Protein AF-A0A970QGQ6-F1 (afdb_monomer)

Structure (mmCIF, N/CA/C/O backbone):
data_AF-A0A970QGQ6-F1
#
_entry.id   AF-A0A970QGQ6-F1
#
loop_
_atom_site.group_PDB
_atom_site.id
_atom_site.type_symbol
_atom_site.label_atom_id
_atom_site.label_alt_id
_atom_site.label_comp_id
_atom_site.label_asym_id
_atom_site.label_entity_id
_atom_site.label_seq_id
_atom_site.pdbx_PDB_ins_code
_atom_site.Cartn_x
_atom_site.Cartn_y
_atom_site.Cartn_z
_atom_site.occupancy
_atom_site.B_iso_or_equiv
_atom_site.auth_seq_id
_atom_site.auth_comp_id
_atom_site.auth_asym_id
_atom_site.auth_atom_id
_atom_site.pdbx_PDB_model_num
ATOM 1 N N . MET A 1 1 ? -3.034 7.611 12.506 1.00 62.34 1 MET A N 1
ATOM 2 C CA . MET A 1 1 ? -4.241 7.126 11.804 1.00 62.34 1 MET A CA 1
ATOM 3 C C . MET A 1 1 ? -4.797 5.837 12.399 1.00 62.34 1 MET A C 1
ATOM 5 O O . MET A 1 1 ? -5.668 5.959 13.241 1.00 62.34 1 MET A O 1
ATOM 9 N N . ILE A 1 2 ? -4.281 4.635 12.094 1.00 72.25 2 ILE A N 1
ATOM 10 C CA . ILE A 1 2 ? -4.881 3.358 12.570 1.00 72.25 2 ILE A CA 1
ATOM 11 C C . ILE A 1 2 ? -4.958 3.253 14.104 1.00 72.25 2 ILE A C 1
ATOM 13 O O . ILE A 1 2 ? -5.935 2.752 14.648 1.00 72.25 2 ILE A O 1
ATOM 17 N N . LYS A 1 3 ? -3.931 3.747 14.807 1.00 74.50 3 LYS A N 1
ATOM 18 C CA . LYS A 1 3 ? -3.882 3.763 16.282 1.00 74.50 3 LYS A CA 1
ATOM 19 C C . LYS A 1 3 ? -4.721 4.879 16.923 1.00 74.50 3 LYS A C 1
ATOM 21 O O . LYS A 1 3 ? -4.884 4.878 18.134 1.00 74.50 3 LYS A O 1
ATOM 26 N N . GLN A 1 4 ? -5.175 5.856 16.136 1.00 77.19 4 GLN A N 1
ATOM 27 C CA . GLN A 1 4 ? -5.930 7.020 16.623 1.00 77.19 4 GLN A CA 1
ATOM 28 C C . GLN A 1 4 ? -7.440 6.834 16.466 1.00 77.19 4 GLN A C 1
ATOM 30 O O . GLN A 1 4 ? -8.190 7.394 17.255 1.00 77.19 4 GLN A O 1
ATOM 35 N N . ASP A 1 5 ? -7.872 6.048 15.479 1.00 78.25 5 ASP A N 1
ATOM 36 C CA . ASP A 1 5 ? -9.273 5.693 15.284 1.00 78.25 5 ASP A CA 1
ATOM 37 C C .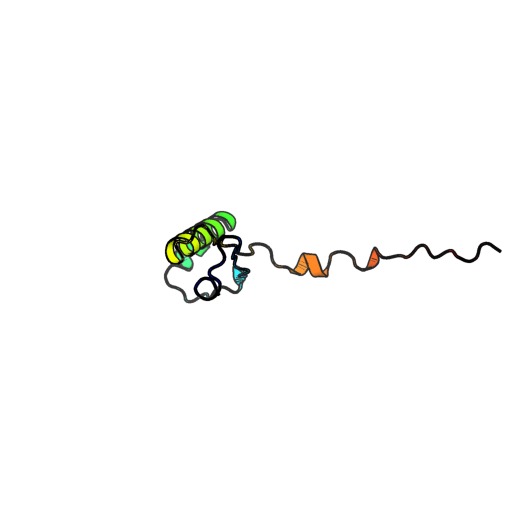 ASP A 1 5 ? -9.487 4.212 15.634 1.00 78.25 5 ASP A C 1
ATOM 39 O O . ASP A 1 5 ? -9.016 3.288 14.954 1.00 78.25 5 ASP A O 1
ATOM 43 N N . THR A 1 6 ? -10.168 4.008 16.760 1.00 78.38 6 THR A N 1
ATOM 44 C CA . THR A 1 6 ? -10.456 2.701 17.355 1.00 78.38 6 T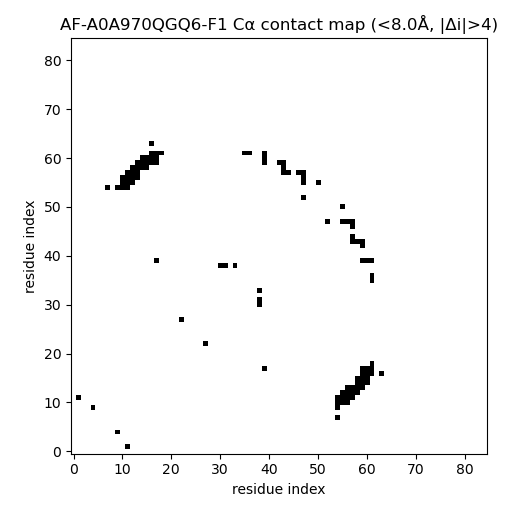HR A CA 1
ATOM 45 C C . THR A 1 6 ? -11.766 2.098 16.859 1.00 78.38 6 THR A C 1
ATOM 47 O O . THR A 1 6 ? -12.156 1.054 17.366 1.00 78.38 6 THR A O 1
ATOM 50 N N . SER A 1 7 ? -12.464 2.735 15.913 1.00 82.06 7 SER A N 1
ATOM 51 C CA . SER A 1 7 ? -13.691 2.179 15.346 1.00 82.06 7 SER A CA 1
ATOM 52 C C . SER A 1 7 ? -13.396 0.897 14.566 1.00 82.06 7 SER A C 1
ATOM 54 O O . SER A 1 7 ? -12.548 0.883 13.667 1.00 82.06 7 SER A O 1
ATOM 56 N N . ASP A 1 8 ? -14.122 -0.176 14.871 1.00 78.44 8 ASP A N 1
ATOM 57 C CA . ASP A 1 8 ? -13.994 -1.454 14.163 1.00 78.44 8 ASP A CA 1
ATOM 58 C C . ASP A 1 8 ? -14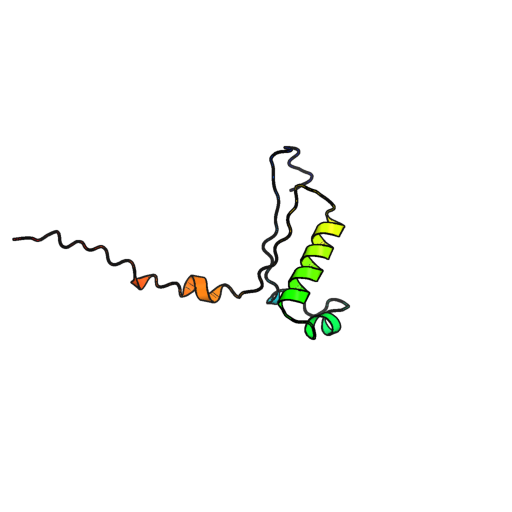.506 -1.381 12.714 1.00 78.44 8 ASP A C 1
ATOM 60 O O . ASP A 1 8 ? -14.101 -2.183 11.868 1.00 78.44 8 ASP A O 1
ATOM 64 N N . ASP A 1 9 ? -15.314 -0.368 12.390 1.00 85.75 9 ASP A N 1
ATOM 65 C CA . ASP A 1 9 ? -15.829 -0.119 11.039 1.00 85.75 9 ASP A CA 1
ATOM 66 C C . ASP A 1 9 ? -14.871 0.716 10.178 1.00 85.75 9 ASP A C 1
ATOM 68 O O . ASP A 1 9 ? -15.007 0.758 8.954 1.00 85.75 9 ASP A O 1
ATOM 72 N N . ALA A 1 10 ? -13.860 1.348 10.782 1.00 85.31 10 ALA A N 1
ATOM 73 C CA . ALA A 1 10 ? -12.865 2.098 10.029 1.00 85.31 10 ALA A CA 1
ATOM 74 C C . ALA A 1 10 ? -12.009 1.149 9.171 1.00 85.31 10 ALA A C 1
ATOM 76 O O . ALA A 1 10 ? -11.576 0.078 9.613 1.00 85.31 10 ALA A O 1
ATOM 77 N N . ARG A 1 11 ? -11.757 1.542 7.921 1.00 86.00 11 ARG A N 1
ATOM 78 C CA . ARG A 1 11 ? -10.852 0.855 6.991 1.00 86.00 11 ARG A CA 1
ATOM 79 C C . ARG A 1 11 ? -9.789 1.835 6.526 1.00 86.00 11 ARG A C 1
ATOM 81 O O . ARG A 1 11 ? -10.072 3.009 6.304 1.00 86.00 11 ARG A O 1
ATOM 88 N N . PHE A 1 12 ? -8.566 1.347 6.393 1.00 87.56 12 PHE A N 1
ATOM 89 C CA . PHE A 1 12 ? -7.397 2.147 6.065 1.00 87.56 12 PHE A CA 1
ATOM 90 C C . PHE A 1 12 ? -6.724 1.574 4.831 1.00 87.56 12 PHE A C 1
ATOM 92 O O . PHE A 1 12 ? -6.626 0.361 4.678 1.00 87.56 12 PHE A O 1
ATOM 99 N N . SER A 1 13 ? -6.234 2.458 3.975 1.00 89.25 13 SER A N 1
ATOM 100 C CA . SER A 1 13 ? -5.453 2.091 2.804 1.00 89.25 13 SER A CA 1
ATOM 101 C C . SER A 1 13 ? -4.364 3.130 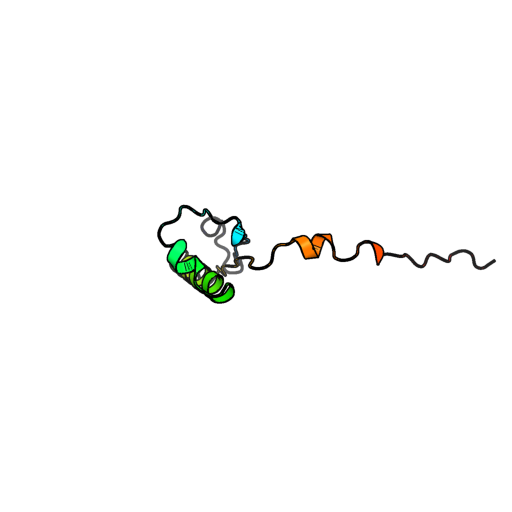2.565 1.00 89.25 13 SER A C 1
ATOM 103 O O . SER A 1 13 ? -4.325 4.168 3.235 1.00 89.25 13 SER A O 1
ATOM 105 N N . THR A 1 14 ? -3.459 2.829 1.645 1.00 86.81 14 THR A N 1
ATOM 106 C CA . THR A 1 14 ? -2.415 3.737 1.172 1.00 86.81 14 THR A CA 1
ATOM 107 C C . THR A 1 14 ? -2.705 4.159 -0.260 1.00 86.81 14 THR A C 1
ATOM 109 O O . THR A 1 14 ? -3.434 3.496 -0.978 1.00 86.81 14 THR A O 1
ATOM 112 N N . MET A 1 15 ? -2.119 5.267 -0.692 1.00 85.12 15 MET A N 1
ATOM 113 C CA . MET A 1 15 ? -2.062 5.636 -2.103 1.00 85.12 15 MET A CA 1
ATOM 114 C C . MET A 1 15 ? -0.642 6.123 -2.360 1.00 85.12 15 MET A C 1
ATOM 116 O O . MET A 1 15 ? -0.323 7.290 -2.144 1.00 85.12 15 MET A O 1
ATOM 120 N N . VAL A 1 16 ? 0.235 5.179 -2.694 1.00 82.94 16 VAL A N 1
ATOM 121 C CA . VAL A 1 16 ? 1.661 5.425 -2.935 1.00 82.94 16 VAL A CA 1
ATOM 122 C C . VAL A 1 16 ? 1.947 5.161 -4.401 1.00 82.94 16 VAL A C 1
ATOM 124 O O . VAL A 1 16 ? 1.558 4.122 -4.918 1.00 82.94 16 VAL A O 1
ATOM 127 N N . ASP A 1 17 ? 2.626 6.086 -5.064 1.00 80.88 17 ASP A N 1
ATOM 128 C CA . ASP A 1 17 ? 3.115 5.890 -6.426 1.00 80.88 17 ASP A CA 1
ATOM 129 C C . ASP A 1 17 ? 4.360 4.986 -6.421 1.00 80.88 17 ASP A C 1
ATOM 131 O O . ASP A 1 17 ? 5.338 5.269 -5.720 1.00 80.88 17 ASP A O 1
ATOM 135 N N . LEU A 1 18 ? 4.321 3.900 -7.202 1.00 77.44 18 LEU A N 1
ATOM 136 C CA . LEU A 1 18 ? 5.433 2.958 -7.338 1.00 77.44 18 LEU A CA 1
ATOM 137 C C . LEU A 1 18 ? 6.698 3.624 -7.905 1.00 77.44 18 LEU A C 1
ATOM 139 O O . LEU A 1 18 ? 7.807 3.280 -7.494 1.00 77.44 18 LEU A O 1
ATOM 143 N N . TYR A 1 19 ? 6.564 4.561 -8.846 1.00 71.94 19 TYR A N 1
ATOM 144 C CA . TYR A 1 19 ? 7.707 5.150 -9.557 1.00 71.94 19 TYR A CA 1
ATOM 145 C C . TYR A 1 19 ? 8.367 6.294 -8.790 1.00 71.94 19 TYR A C 1
ATOM 147 O O . TYR A 1 19 ? 9.557 6.564 -8.977 1.00 71.94 19 TYR A O 1
ATOM 155 N N . SER A 1 20 ? 7.623 6.909 -7.873 1.00 72.19 20 SER A N 1
ATOM 156 C CA . SER A 1 20 ? 8.142 7.874 -6.902 1.00 72.19 20 SER A CA 1
ATOM 157 C C . SER A 1 20 ? 8.832 7.208 -5.701 1.00 72.19 20 SER A C 1
ATOM 159 O O . SER A 1 20 ? 9.331 7.903 -4.811 1.00 72.19 20 SER A O 1
ATOM 161 N N . TYR A 1 21 ? 8.889 5.872 -5.653 1.00 67.50 21 TYR A N 1
ATOM 162 C CA . TYR A 1 21 ? 9.560 5.146 -4.579 1.00 67.50 21 TYR A CA 1
ATOM 163 C C . TYR A 1 21 ? 11.082 5.403 -4.598 1.00 67.50 21 TYR A C 1
ATOM 165 O O . TYR A 1 21 ? 11.698 5.417 -5.671 1.00 67.50 21 TYR A O 1
ATOM 173 N N . PRO A 1 22 ? 11.729 5.630 -3.437 1.00 67.38 22 PRO A N 1
ATOM 174 C CA . PRO A 1 22 ? 13.138 6.003 -3.389 1.00 67.38 22 PRO A CA 1
ATOM 175 C C . PRO A 1 22 ? 14.032 4.928 -4.019 1.00 67.38 22 PRO A C 1
ATOM 177 O O . PRO A 1 22 ? 14.120 3.804 -3.539 1.00 67.38 22 PRO A O 1
ATOM 180 N N . LYS A 1 23 ? 14.769 5.309 -5.068 1.00 62.19 23 LYS A N 1
ATOM 181 C CA . LYS A 1 23 ? 15.657 4.420 -5.845 1.00 62.19 23 LYS A CA 1
ATOM 182 C C . LYS A 1 23 ? 16.895 3.925 -5.080 1.00 62.19 23 LYS A C 1
ATOM 184 O O . LYS A 1 23 ? 17.635 3.097 -5.590 1.00 62.19 23 LYS A O 1
ATOM 189 N N . ASN A 1 24 ? 17.123 4.439 -3.869 1.00 63.81 24 ASN A N 1
ATOM 190 C CA . ASN A 1 24 ? 18.279 4.125 -3.022 1.00 63.81 24 ASN A CA 1
ATOM 191 C C . ASN A 1 24 ? 17.953 3.121 -1.901 1.00 63.81 24 ASN A C 1
ATOM 193 O O . ASN A 1 24 ? 18.687 3.039 -0.917 1.00 63.81 24 ASN A O 1
ATOM 197 N N . VAL A 1 25 ? 16.836 2.399 -1.998 1.00 64.50 25 VAL A N 1
ATOM 198 C CA . VAL A 1 25 ? 16.491 1.368 -1.013 1.00 64.50 25 VAL A CA 1
ATOM 199 C C . VAL A 1 25 ? 17.285 0.080 -1.274 1.00 64.50 25 VAL A C 1
ATOM 201 O O . VAL A 1 25 ? 17.443 -0.323 -2.430 1.00 64.50 25 VAL A O 1
ATOM 204 N N . PRO A 1 26 ? 17.785 -0.595 -0.226 1.00 59.41 26 PRO A N 1
ATOM 205 C CA . PRO A 1 26 ? 18.368 -1.926 -0.369 1.00 59.41 26 PRO A CA 1
ATOM 206 C C . PRO A 1 26 ? 17.358 -2.883 -1.021 1.00 59.41 26 PRO A C 1
ATOM 208 O O . PRO A 1 26 ? 16.199 -2.907 -0.619 1.00 59.41 26 PRO A O 1
ATOM 211 N N . GLY A 1 27 ? 17.786 -3.646 -2.030 1.00 63.62 27 GLY A N 1
ATOM 212 C CA . GLY A 1 27 ? 16.915 -4.560 -2.783 1.00 63.62 27 GLY A CA 1
ATOM 213 C C . GLY A 1 27 ? 16.216 -3.937 -3.999 1.00 63.62 27 GLY A C 1
ATOM 214 O O . GLY A 1 27 ? 15.555 -4.652 -4.742 1.00 63.62 27 GLY A O 1
ATOM 215 N N . TYR A 1 28 ? 16.391 -2.635 -4.269 1.00 64.12 28 TYR A N 1
ATOM 216 C CA . TYR A 1 28 ? 15.767 -1.980 -5.428 1.00 64.12 28 TYR A CA 1
ATOM 217 C C . TYR A 1 28 ? 16.127 -2.646 -6.767 1.00 64.12 28 TYR A C 1
ATOM 219 O O . TYR A 1 28 ? 15.242 -2.827 -7.597 1.00 64.12 28 TYR A O 1
ATOM 227 N N . GLU A 1 29 ? 17.389 -3.048 -6.973 1.00 64.50 29 GLU A N 1
ATOM 228 C CA . GLU A 1 29 ? 17.833 -3.710 -8.215 1.00 64.50 29 GLU A CA 1
ATOM 229 C C . GLU A 1 29 ? 17.181 -5.085 -8.429 1.00 64.50 29 GLU A C 1
ATOM 231 O O . GLU A 1 29 ? 16.786 -5.408 -9.548 1.00 64.50 29 GLU A O 1
ATOM 236 N N . GLU A 1 30 ? 17.007 -5.869 -7.361 1.00 65.38 30 GLU A N 1
ATOM 237 C CA . GLU A 1 30 ? 16.353 -7.185 -7.416 1.00 65.38 30 GLU A CA 1
ATOM 238 C C . GLU A 1 30 ? 14.887 -7.031 -7.832 1.00 65.38 30 GLU A C 1
ATOM 240 O O . GLU A 1 30 ? 14.404 -7.713 -8.737 1.00 65.38 30 GLU A O 1
ATOM 245 N N . ILE A 1 31 ? 14.209 -6.045 -7.242 1.00 65.31 31 ILE A N 1
ATOM 246 C CA . ILE A 1 31 ? 12.809 -5.727 -7.513 1.00 65.31 31 ILE A CA 1
ATOM 247 C C . ILE A 1 31 ? 12.650 -5.101 -8.911 1.00 65.31 31 ILE A C 1
ATOM 249 O O . ILE A 1 31 ? 11.628 -5.298 -9.555 1.00 65.31 31 ILE A O 1
ATOM 253 N N . GLN A 1 32 ? 13.647 -4.378 -9.433 1.00 65.75 32 GLN A N 1
ATOM 254 C CA . GLN A 1 32 ? 13.577 -3.739 -10.754 1.00 65.75 32 GLN A CA 1
ATOM 255 C C . GLN A 1 32 ? 13.499 -4.747 -11.912 1.00 65.75 32 GLN A C 1
ATOM 257 O O . GLN A 1 32 ? 12.975 -4.408 -12.972 1.00 65.75 32 GLN A O 1
ATOM 262 N N . SER A 1 33 ? 14.023 -5.959 -11.705 1.00 68.25 33 SER A N 1
ATOM 263 C CA . SER A 1 33 ? 14.001 -7.053 -12.683 1.00 68.25 33 SER A CA 1
ATOM 264 C C . SER A 1 33 ? 12.687 -7.843 -12.723 1.00 68.25 33 SER A C 1
ATOM 266 O O . SER A 1 33 ? 12.475 -8.610 -13.661 1.00 68.25 33 SER A O 1
ATOM 268 N N . LEU A 1 34 ? 11.820 -7.650 -11.724 1.00 71.06 34 LEU A N 1
ATOM 269 C CA . LEU A 1 34 ? 10.524 -8.316 -11.613 1.00 71.06 34 LEU A CA 1
ATOM 270 C C . LEU A 1 34 ? 9.461 -7.599 -12.443 1.00 71.06 34 LEU A C 1
ATOM 272 O O . LEU A 1 34 ? 9.556 -6.389 -12.694 1.00 71.06 34 LEU A O 1
ATOM 276 N N . ASP A 1 35 ? 8.420 -8.337 -12.829 1.00 81.38 35 ASP A N 1
ATOM 277 C CA . ASP A 1 35 ? 7.276 -7.734 -13.499 1.00 81.38 35 ASP A CA 1
ATOM 278 C C . ASP A 1 35 ? 6.617 -6.687 -12.592 1.00 81.38 35 ASP A C 1
ATOM 280 O O . ASP A 1 35 ? 6.585 -6.804 -11.365 1.00 81.38 35 ASP A O 1
ATOM 284 N N . ALA A 1 36 ? 6.090 -5.625 -13.194 1.00 78.62 36 ALA A N 1
ATOM 285 C CA . ALA A 1 36 ? 5.603 -4.470 -12.454 1.00 78.62 36 ALA A CA 1
ATOM 286 C C . ALA A 1 36 ? 4.472 -4.847 -11.469 1.00 78.62 36 ALA A C 1
ATOM 288 O O . ALA A 1 36 ? 4.404 -4.288 -10.371 1.00 78.62 36 ALA A O 1
ATOM 289 N N . TYR A 1 37 ? 3.650 -5.846 -11.809 1.00 81.69 37 TYR A N 1
ATOM 290 C CA . TYR A 1 37 ? 2.623 -6.384 -10.915 1.00 81.69 37 TYR A CA 1
ATOM 291 C C . TYR A 1 37 ? 3.211 -7.193 -9.752 1.00 81.69 37 TYR A C 1
ATOM 293 O O . TYR A 1 37 ? 2.737 -7.066 -8.624 1.00 81.69 37 TYR A O 1
ATOM 301 N N . GLU A 1 38 ? 4.269 -7.972 -9.987 1.00 83.81 38 GLU A N 1
ATOM 302 C CA . GLU A 1 38 ? 4.960 -8.735 -8.937 1.00 83.81 38 GLU A CA 1
ATOM 303 C C . GLU A 1 38 ? 5.613 -7.805 -7.910 1.00 83.81 38 GLU A C 1
ATOM 305 O O . GLU A 1 38 ? 5.560 -8.057 -6.705 1.00 83.81 38 GLU A O 1
ATOM 310 N N . ARG A 1 39 ? 6.168 -6.680 -8.376 1.00 82.44 39 ARG A N 1
ATOM 311 C CA . ARG A 1 39 ? 6.734 -5.636 -7.511 1.00 82.44 39 ARG A CA 1
ATOM 312 C C . ARG A 1 39 ? 5.680 -5.029 -6.594 1.00 82.44 39 ARG A C 1
ATOM 314 O O . ARG A 1 39 ? 5.928 -4.876 -5.401 1.00 82.44 39 ARG A O 1
ATOM 321 N N . VAL A 1 40 ? 4.522 -4.671 -7.151 1.00 85.25 40 VAL A N 1
ATOM 322 C CA . VAL A 1 40 ? 3.397 -4.116 -6.383 1.00 85.25 40 VAL A CA 1
ATOM 323 C C . VAL A 1 40 ? 2.917 -5.120 -5.352 1.00 85.25 40 VAL A C 1
ATOM 325 O O . VAL A 1 40 ? 2.839 -4.777 -4.178 1.00 85.25 40 VAL A O 1
ATOM 328 N N . MET A 1 41 ? 2.688 -6.364 -5.770 1.00 86.94 41 MET A N 1
ATOM 329 C CA . MET A 1 41 ? 2.222 -7.429 -4.889 1.00 86.94 41 MET A CA 1
ATOM 330 C C . MET A 1 41 ? 3.177 -7.647 -3.710 1.00 86.94 41 MET A C 1
ATOM 332 O O . MET A 1 41 ? 2.739 -7.628 -2.565 1.00 86.94 41 MET A O 1
ATOM 336 N N . GLY A 1 42 ? 4.487 -7.758 -3.956 1.00 86.06 42 GLY A N 1
ATOM 337 C CA . GLY A 1 42 ? 5.466 -7.950 -2.881 1.00 86.06 42 GLY A CA 1
ATOM 338 C C . GLY A 1 42 ? 5.548 -6.766 -1.909 1.00 86.06 42 GLY A C 1
ATOM 339 O O . GLY A 1 42 ? 5.689 -6.952 -0.699 1.00 86.06 42 GLY A O 1
ATOM 340 N N . LEU A 1 43 ? 5.423 -5.536 -2.414 1.00 83.88 43 LEU A N 1
ATOM 341 C CA . LEU A 1 43 ? 5.405 -4.339 -1.570 1.00 83.88 43 LEU A CA 1
ATOM 342 C C . LEU A 1 43 ? 4.112 -4.236 -0.748 1.00 83.88 43 LEU A C 1
ATOM 344 O O . LEU A 1 43 ? 4.167 -3.892 0.433 1.00 83.88 43 LEU A O 1
ATOM 348 N N . GLU A 1 44 ? 2.961 -4.553 -1.340 1.00 88.50 44 GLU A N 1
ATOM 349 C CA . GLU A 1 44 ? 1.673 -4.599 -0.645 1.00 88.50 44 GLU A CA 1
ATOM 350 C C . GLU A 1 44 ? 1.663 -5.681 0.439 1.00 88.50 44 GLU A C 1
ATOM 352 O O . GLU A 1 44 ? 1.280 -5.401 1.574 1.00 88.50 44 GLU A O 1
ATOM 357 N N . GLU A 1 45 ? 2.163 -6.883 0.153 1.00 88.50 45 GLU A N 1
ATOM 358 C CA . GLU A 1 45 ? 2.308 -7.954 1.144 1.00 88.50 45 GLU A CA 1
ATOM 359 C C . GLU A 1 45 ? 3.218 -7.540 2.305 1.00 88.50 45 GLU A C 1
ATOM 361 O O . GLU A 1 45 ? 2.877 -7.752 3.471 1.00 88.50 45 GLU A O 1
ATOM 366 N N . SER A 1 46 ? 4.346 -6.888 2.007 1.00 86.44 46 SER A N 1
ATOM 367 C CA . SER A 1 46 ? 5.260 -6.373 3.027 1.00 86.44 46 SER A CA 1
ATOM 368 C C . SER A 1 46 ? 4.600 -5.303 3.906 1.00 86.44 46 SER A C 1
ATOM 370 O O . SER A 1 46 ? 4.703 -5.370 5.131 1.00 86.44 46 SER A O 1
ATOM 372 N N . LEU A 1 47 ? 3.855 -4.364 3.310 1.00 86.44 47 LEU A N 1
ATOM 373 C CA . LEU A 1 47 ? 3.094 -3.335 4.033 1.00 86.44 47 LEU A CA 1
ATOM 374 C C . LEU A 1 47 ? 1.977 -3.934 4.896 1.00 86.44 47 LEU A C 1
ATOM 376 O O . LEU A 1 47 ? 1.770 -3.498 6.031 1.00 86.44 47 LEU A O 1
ATOM 380 N N . ALA A 1 48 ? 1.253 -4.929 4.378 1.00 88.12 48 ALA A N 1
ATOM 381 C CA . ALA A 1 48 ? 0.227 -5.642 5.132 1.00 88.12 48 ALA A CA 1
ATOM 382 C C . ALA A 1 48 ? 0.830 -6.371 6.339 1.00 88.12 48 ALA A C 1
ATOM 384 O O . ALA A 1 48 ? 0.262 -6.312 7.432 1.00 88.12 48 ALA A O 1
ATOM 385 N N . ALA A 1 49 ? 1.978 -7.027 6.154 1.00 88.00 49 ALA A N 1
ATOM 386 C CA . ALA A 1 49 ? 2.677 -7.748 7.210 1.00 88.00 49 ALA A CA 1
ATOM 387 C C . ALA A 1 49 ? 3.235 -6.809 8.292 1.00 88.00 49 ALA A C 1
ATOM 389 O O . ALA A 1 49 ? 3.122 -7.127 9.474 1.00 88.00 49 ALA A O 1
ATOM 390 N N . ASP A 1 50 ? 3.785 -5.653 7.912 1.00 87.31 50 ASP A N 1
ATOM 391 C CA . ASP A 1 50 ? 4.337 -4.670 8.855 1.00 87.31 50 ASP A CA 1
ATOM 392 C C . ASP A 1 50 ? 3.243 -3.999 9.705 1.00 87.31 50 ASP A C 1
ATOM 394 O O . ASP A 1 50 ? 3.378 -3.845 10.921 1.00 87.31 50 ASP A O 1
ATOM 398 N N . ILE A 1 51 ? 2.106 -3.650 9.093 1.00 87.00 51 ILE A N 1
ATOM 399 C CA . ILE A 1 51 ? 0.978 -3.030 9.805 1.00 87.00 51 ILE A CA 1
ATOM 400 C C . ILE A 1 51 ? 0.148 -4.065 10.582 1.00 87.00 51 ILE A C 1
ATOM 402 O O . ILE A 1 51 ? -0.448 -3.720 11.608 1.00 87.00 51 ILE A O 1
ATOM 406 N N . ALA A 1 52 ? 0.103 -5.316 10.110 1.00 86.44 52 ALA A N 1
ATOM 407 C CA . ALA A 1 52 ? -0.536 -6.467 10.753 1.00 86.44 52 ALA A CA 1
ATOM 408 C C . ALA A 1 52 ? -1.976 -6.202 11.244 1.00 86.44 52 ALA A C 1
ATOM 410 O O . ALA A 1 52 ? -2.377 -6.632 12.328 1.00 86.44 52 ALA A O 1
ATOM 411 N N . SER A 1 53 ? -2.777 -5.474 10.457 1.00 84.38 53 SER A N 1
ATOM 412 C CA . SER A 1 53 ? -4.149 -5.100 10.819 1.00 84.38 53 SER A CA 1
ATOM 413 C C . SER A 1 53 ? -5.153 -5.541 9.761 1.00 84.38 53 SER A C 1
ATOM 415 O O . SER A 1 53 ? -5.043 -5.158 8.605 1.00 84.38 53 SER A O 1
ATOM 417 N N . GLN A 1 54 ? -6.206 -6.251 10.174 1.00 84.50 54 GLN A N 1
ATOM 418 C CA . GLN A 1 54 ? -7.316 -6.642 9.287 1.00 84.50 54 GLN A CA 1
ATOM 419 C C . GLN A 1 54 ? -8.123 -5.448 8.753 1.00 84.50 54 GLN A C 1
ATOM 421 O O . GLN A 1 54 ? -8.870 -5.578 7.787 1.00 84.50 54 GLN A O 1
ATOM 426 N N . ARG A 1 55 ? -7.987 -4.275 9.386 1.00 87.06 55 ARG A N 1
ATOM 427 C CA . ARG A 1 55 ? -8.612 -3.024 8.936 1.00 87.06 55 ARG A CA 1
ATOM 428 C C . ARG A 1 55 ? -7.777 -2.304 7.877 1.00 87.06 55 ARG A C 1
ATOM 430 O O . ARG A 1 55 ? -8.210 -1.260 7.397 1.00 87.06 55 ARG A O 1
ATOM 437 N N . PHE A 1 56 ? -6.591 -2.812 7.549 1.00 89.44 56 PHE A N 1
ATOM 438 C CA . PHE A 1 56 ? -5.666 -2.189 6.618 1.00 89.44 56 PHE A CA 1
ATOM 439 C C . PHE A 1 56 ? -5.565 -2.996 5.323 1.00 89.44 56 PHE A C 1
ATOM 441 O O . PHE A 1 56 ? -5.263 -4.185 5.346 1.00 89.44 56 PHE A O 1
ATOM 448 N N . VAL A 1 57 ? -5.810 -2.328 4.200 1.00 89.38 57 VAL A N 1
ATOM 449 C CA . VAL A 1 57 ? -5.658 -2.877 2.852 1.00 89.38 57 VAL A CA 1
ATOM 450 C C . VAL A 1 57 ? -4.634 -2.004 2.132 1.00 89.38 57 VAL A C 1
ATOM 452 O O . VAL A 1 57 ? -4.973 -0.876 1.771 1.00 89.38 57 VAL A O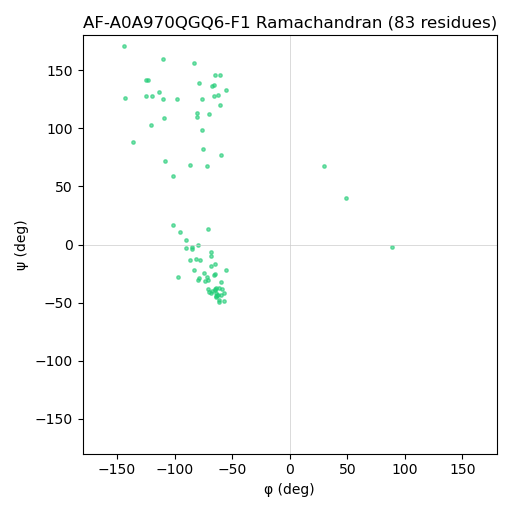 1
ATOM 455 N N . PRO A 1 58 ? -3.379 -2.448 1.971 1.00 89.44 58 PRO A N 1
ATOM 456 C CA . PRO A 1 5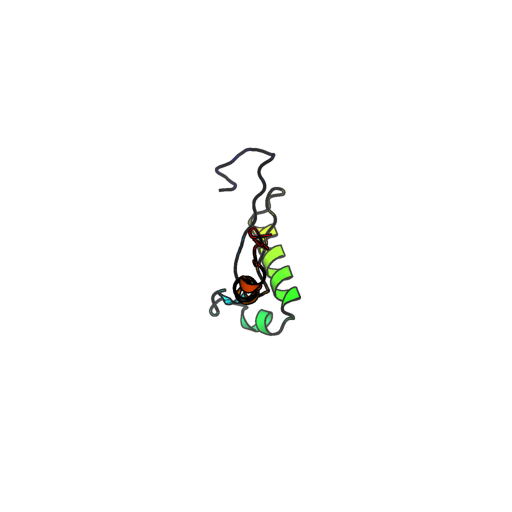8 ? -2.383 -1.667 1.252 1.00 89.44 58 PRO A CA 1
ATOM 457 C C . PRO A 1 58 ? -2.786 -1.522 -0.213 1.00 89.44 58 PRO A C 1
ATOM 459 O O . PRO A 1 58 ? -3.404 -2.411 -0.789 1.00 89.44 58 PRO A O 1
ATOM 462 N N . TYR A 1 59 ? -2.446 -0.373 -0.782 1.00 88.38 59 TYR A N 1
ATOM 463 C CA . TYR A 1 59 ? -2.614 -0.104 -2.202 1.00 88.38 59 TYR A CA 1
ATOM 464 C C . TYR A 1 59 ? -1.440 0.736 -2.709 1.00 88.38 59 TYR A C 1
ATOM 466 O O . TYR A 1 59 ? -1.111 1.790 -2.137 1.00 88.38 59 TYR A O 1
ATOM 474 N N . ILE A 1 60 ? -0.791 0.249 -3.765 1.00 87.31 60 ILE A N 1
ATOM 475 C CA . ILE A 1 60 ? 0.287 0.932 -4.480 1.00 87.31 60 ILE A CA 1
ATOM 476 C C . ILE A 1 60 ? -0.144 1.142 -5.926 1.00 87.31 60 ILE A C 1
ATOM 478 O O . ILE A 1 60 ? -0.548 0.228 -6.642 1.00 87.31 60 ILE A O 1
ATOM 482 N N . GLN A 1 61 ? -0.037 2.383 -6.376 1.00 85.88 61 GLN A N 1
ATOM 483 C CA . GLN A 1 61 ? -0.441 2.777 -7.706 1.00 85.88 61 GLN A CA 1
ATOM 484 C C . GLN A 1 61 ? 0.645 2.407 -8.724 1.00 85.88 61 GLN A C 1
ATOM 486 O O . GLN A 1 61 ? 1.714 3.014 -8.763 1.00 85.88 61 GLN A O 1
ATOM 491 N N . LEU A 1 62 ? 0.336 1.407 -9.557 1.00 81.56 62 LEU A N 1
ATOM 492 C CA . LEU A 1 62 ? 1.185 0.937 -10.658 1.00 81.56 62 LEU A CA 1
ATOM 493 C C . LEU A 1 62 ? 1.109 1.808 -11.914 1.00 81.56 62 LEU A C 1
ATOM 495 O O . LEU A 1 62 ? 2.053 1.859 -12.696 1.00 81.56 62 LEU A O 1
ATOM 499 N N . HIS A 1 63 ? -0.043 2.427 -12.161 1.00 74.50 63 HIS A N 1
ATOM 500 C CA . HIS A 1 63 ? -0.288 3.204 -13.371 1.00 74.50 63 HIS A CA 1
ATOM 501 C C . HIS A 1 63 ? -0.072 4.692 -13.083 1.00 74.50 63 HIS A C 1
ATOM 503 O O . HIS A 1 63 ? -0.686 5.245 -12.166 1.00 74.50 63 HIS A O 1
ATOM 509 N N . GLU A 1 64 ? 0.785 5.350 -13.868 1.00 62.19 64 GLU A N 1
ATOM 510 C CA . GLU A 1 64 ? 0.964 6.797 -13.768 1.00 62.19 64 GLU A CA 1
ATOM 511 C C . GLU A 1 64 ? -0.355 7.504 -14.115 1.00 62.19 64 GLU A C 1
ATOM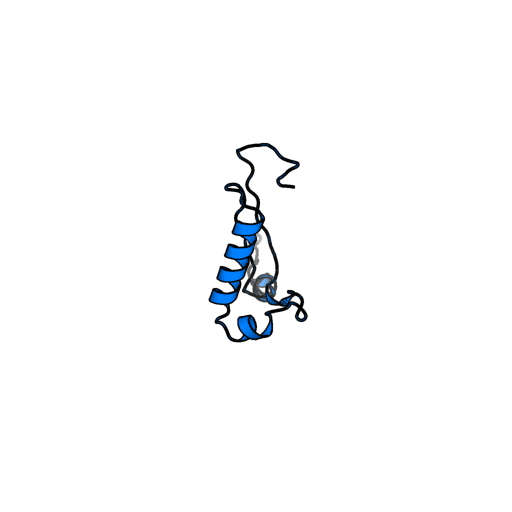 513 O O . GLU A 1 64 ? -1.008 7.232 -15.127 1.00 62.19 64 GLU A O 1
ATOM 518 N N . PHE A 1 65 ? -0.775 8.409 -13.234 1.00 57.91 65 PHE A N 1
ATOM 519 C CA . PHE A 1 65 ? -2.066 9.101 -13.277 1.00 57.91 65 PHE A CA 1
ATOM 520 C C . PHE A 1 65 ? -2.167 10.131 -14.420 1.00 57.91 65 PHE A C 1
ATOM 522 O O . PHE A 1 65 ? -3.084 10.945 -14.433 1.00 57.91 65 PHE A O 1
ATOM 529 N N . GLU A 1 66 ? -1.259 10.140 -15.398 1.00 57.25 66 GLU A N 1
ATOM 530 C CA . GLU A 1 66 ? -1.344 11.079 -16.524 1.00 57.25 66 GLU A CA 1
ATOM 531 C C . GLU A 1 66 ? -2.584 10.813 -17.396 1.00 57.25 66 GLU A C 1
ATOM 533 O O . GLU A 1 66 ? -3.154 11.733 -17.977 1.00 57.25 66 GLU A O 1
ATOM 538 N N . THR A 1 67 ? -3.096 9.576 -17.405 1.00 55.00 67 THR A N 1
ATOM 539 C CA . THR A 1 67 ? -4.289 9.217 -18.195 1.00 55.00 67 THR A CA 1
ATOM 540 C C . THR A 1 67 ? -5.587 9.800 -17.620 1.00 55.00 67 THR A C 1
ATOM 542 O O . THR A 1 67 ? -6.507 10.091 -18.377 1.00 55.00 67 THR A O 1
ATOM 545 N N . LEU A 1 68 ? -5.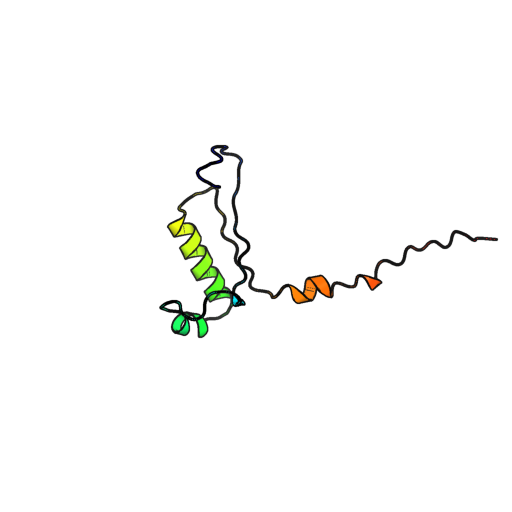674 10.037 -16.304 1.00 54.03 68 LEU A N 1
ATOM 546 C CA . LEU A 1 68 ? -6.853 10.672 -15.693 1.00 54.03 68 LEU A CA 1
ATOM 547 C C . LEU A 1 68 ? -6.917 12.179 -15.969 1.00 54.03 68 LEU A C 1
ATOM 549 O O . LEU A 1 68 ? -8.011 12.734 -16.024 1.00 54.03 68 LEU A O 1
ATOM 553 N N . LEU A 1 69 ? -5.775 12.825 -16.230 1.00 55.34 69 LEU A N 1
ATOM 554 C CA . LEU A 1 69 ? -5.730 14.213 -16.699 1.00 55.34 69 LEU A CA 1
ATOM 555 C C . LEU A 1 69 ? -6.170 14.335 -18.171 1.00 55.34 69 LEU A C 1
ATOM 557 O O . LEU A 1 69 ? -6.778 15.332 -18.553 1.00 55.34 69 LEU A O 1
ATOM 561 N N . TYR A 1 70 ? -5.912 13.297 -18.974 1.00 52.69 70 TYR A N 1
ATOM 562 C CA . TYR A 1 70 ? -6.324 13.191 -20.379 1.00 52.69 70 TYR A CA 1
ATOM 563 C C . TYR A 1 70 ? -7.635 12.421 -20.598 1.00 52.69 70 TYR A C 1
ATOM 565 O O . TYR A 1 70 ? -7.991 12.141 -21.744 1.00 52.69 70 TYR A O 1
ATOM 573 N N . ALA A 1 71 ? -8.393 12.121 -19.537 1.00 54.94 71 ALA A N 1
ATOM 574 C CA . ALA A 1 71 ? -9.770 11.646 -19.640 1.00 54.94 71 ALA A CA 1
ATOM 575 C C . ALA A 1 71 ? -10.688 12.805 -20.078 1.00 54.94 71 ALA A C 1
ATOM 577 O O . ALA A 1 71 ? -11.482 13.326 -19.306 1.00 54.94 71 ALA A O 1
ATOM 578 N N . ASP A 1 72 ? -10.497 13.241 -21.322 1.00 59.78 72 ASP A N 1
ATOM 579 C CA . ASP A 1 72 ? -11.409 13.976 -22.194 1.00 59.78 72 ASP A CA 1
ATOM 580 C C . ASP A 1 72 ? -12.426 14.897 -21.483 1.00 59.78 72 ASP A C 1
ATOM 582 O O . ASP A 1 72 ? -13.640 14.683 -21.529 1.00 59.78 72 ASP A O 1
ATOM 586 N N . LEU A 1 73 ? -11.938 15.976 -20.853 1.00 56.06 73 LEU A N 1
ATOM 587 C CA . LEU A 1 73 ? -12.785 17.100 -20.409 1.00 56.06 73 LEU A CA 1
ATOM 588 C C . LEU A 1 73 ? -13.606 17.691 -21.572 1.00 56.06 73 LEU A C 1
ATOM 590 O O . LEU A 1 73 ? -14.654 18.292 -21.347 1.00 56.06 73 LEU A O 1
ATOM 594 N N . SER A 1 74 ? -13.160 17.483 -22.814 1.00 55.81 74 SER A N 1
ATOM 595 C CA . SER A 1 74 ? -13.836 17.891 -24.047 1.00 55.81 74 SER A CA 1
ATOM 596 C C . SER A 1 74 ? -15.134 17.131 -24.332 1.00 55.81 74 SER A C 1
ATOM 598 O O . SER A 1 74 ? -15.892 17.555 -25.199 1.00 55.81 74 SER A O 1
ATOM 600 N N . ARG A 1 75 ? -15.446 16.053 -23.599 1.00 55.78 75 ARG A N 1
ATOM 601 C CA . ARG A 1 75 ? -16.708 15.313 -23.770 1.00 55.78 75 ARG A CA 1
ATOM 602 C C . ARG A 1 75 ? -17.890 15.898 -22.988 1.00 55.78 75 ARG A C 1
ATOM 604 O O . ARG A 1 75 ? -19.010 15.405 -23.113 1.00 55.78 75 ARG A O 1
ATOM 611 N N . TRP A 1 76 ? -17.669 16.959 -22.215 1.00 54.75 76 TRP A N 1
ATOM 612 C CA . TRP A 1 76 ? -18.741 17.754 -21.617 1.00 54.75 76 TRP A CA 1
ATOM 613 C C . TRP A 1 76 ? -19.198 18.838 -22.602 1.00 54.75 76 TRP A C 1
ATOM 615 O O . TRP A 1 76 ? -18.990 20.026 -22.372 1.00 54.75 76 TRP A O 1
ATOM 625 N N . GLU A 1 77 ? -19.841 18.441 -23.701 1.00 64.31 77 GLU A N 1
ATOM 626 C CA . GLU A 1 77 ? -20.770 19.342 -24.387 1.00 64.31 77 GLU A CA 1
ATOM 627 C C . GLU A 1 77 ? -22.099 19.297 -23.627 1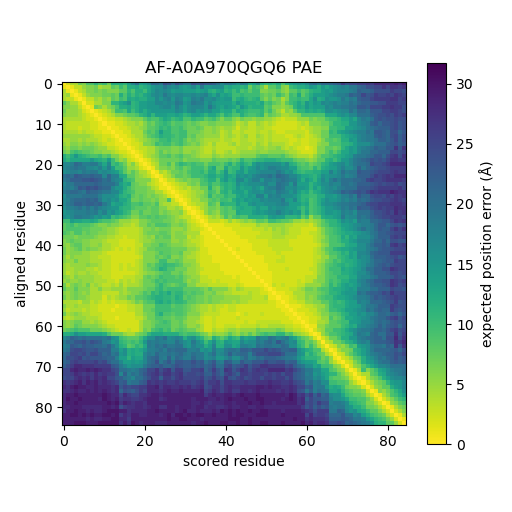.00 64.31 77 GLU A C 1
ATOM 629 O O . GLU A 1 77 ? -22.777 18.263 -23.630 1.00 64.31 77 GLU A O 1
ATOM 634 N N . PRO A 1 78 ? -22.532 20.383 -22.967 1.00 56.91 78 PRO A N 1
ATOM 635 C CA . PRO A 1 78 ? -23.937 20.509 -22.674 1.00 56.91 78 PRO A CA 1
ATOM 636 C C . PRO A 1 78 ? -24.624 20.752 -24.020 1.00 56.91 78 PRO A C 1
ATOM 638 O O . PRO A 1 78 ? -24.439 21.797 -24.641 1.00 56.91 78 PRO A O 1
ATOM 641 N N . ALA A 1 79 ? -25.421 19.783 -24.468 1.00 60.12 79 ALA A N 1
ATOM 642 C CA . ALA A 1 79 ? -26.475 20.011 -25.445 1.00 60.12 79 ALA A CA 1
ATOM 643 C C . ALA A 1 79 ? -27.468 21.035 -24.856 1.00 60.12 79 ALA A C 1
ATOM 645 O O . ALA A 1 79 ? -28.520 20.688 -24.329 1.00 60.12 79 ALA A O 1
ATOM 646 N N . LEU A 1 80 ? -27.085 22.310 -24.874 1.00 59.06 80 LEU A N 1
ATOM 647 C CA . LEU A 1 80 ? -27.930 23.463 -24.603 1.00 59.06 80 LEU A CA 1
ATOM 648 C C . LEU A 1 80 ? -28.302 24.094 -25.943 1.00 59.06 80 LEU A C 1
ATOM 650 O O . LEU A 1 80 ? -28.063 25.274 -26.180 1.00 59.06 80 LEU A O 1
ATOM 654 N N . ASP A 1 81 ? -28.948 23.307 -26.799 1.00 61.69 81 ASP A N 1
ATOM 655 C CA . ASP A 1 81 ? -29.882 23.876 -27.765 1.00 61.69 81 ASP A CA 1
ATOM 656 C C . ASP A 1 81 ? -31.159 24.249 -27.002 1.00 61.69 81 ASP A C 1
ATOM 658 O O . ASP A 1 81 ? -32.131 23.500 -26.939 1.00 61.69 81 ASP A O 1
ATOM 662 N N . TRP A 1 82 ? -31.137 25.420 -26.359 1.00 58.03 82 TRP A N 1
ATOM 663 C CA . TRP A 1 82 ? -32.342 26.043 -25.798 1.00 58.03 82 TRP A CA 1
ATOM 664 C C . TRP A 1 82 ? -33.053 26.976 -26.797 1.00 58.03 82 TRP A C 1
ATOM 666 O O . TRP A 1 82 ? -34.141 27.460 -26.515 1.00 58.03 82 TRP A O 1
ATOM 676 N N . ASN A 1 83 ? -32.532 27.202 -28.005 1.00 54.22 83 ASN A N 1
ATOM 677 C CA . ASN A 1 83 ? -33.191 28.095 -28.966 1.00 54.22 83 ASN A CA 1
ATOM 678 C C . ASN A 1 83 ? -33.818 27.327 -30.133 1.00 54.22 83 ASN A C 1
ATOM 680 O O . ASN A 1 83 ? -33.364 27.414 -31.270 1.00 54.22 83 ASN A O 1
ATOM 684 N N . SER A 1 84 ? -34.909 26.616 -29.841 1.00 51.03 84 SER A N 1
ATOM 685 C CA . SER A 1 84 ? -35.940 26.346 -30.849 1.00 51.03 84 SER A CA 1
ATOM 686 C C . SER A 1 84 ? -36.764 27.624 -31.024 1.00 51.03 84 SER A C 1
ATOM 688 O O . SER A 1 84 ? -37.613 27.927 -30.187 1.00 51.03 84 SER A O 1
ATOM 690 N N . ASN A 1 85 ? -36.450 28.392 -32.066 1.00 49.41 85 ASN A N 1
ATOM 691 C CA . ASN A 1 85 ? -37.287 29.477 -32.576 1.00 49.41 85 ASN A CA 1
ATOM 692 C C . ASN A 1 85 ? -38.134 28.938 -33.732 1.00 49.41 85 ASN A C 1
ATOM 694 O O . ASN A 1 85 ? -37.538 28.242 -34.587 1.00 49.41 85 ASN A O 1
#

Foldseek 3Di:
DPVVDPDPPAAEEDEAEPVPPDCPDPCNVVLVPDDLVVSQVVVQVVVCVVVVDPRYRYDYDSDDCVVVVVPPPVPPDDPPPVDPD

pLDDT: mean 73.32, std 12.71, range [49.41, 89.44]

Mean predicted aligned error: 12.81 Å

Solvent-accessible surface area (backbone atoms only — not comparable to full-atom values): 5607 Å² total; per-residue (Å²): 105,78,91,74,52,85,56,88,83,54,73,45,70,52,87,41,57,61,87,78,49,72,83,84,46,90,62,44,72,69,49,66,76,45,56,73,65,58,42,44,51,54,51,33,53,51,52,38,62,74,68,67,43,96,46,49,49,60,42,63,44,84,68,76,67,65,59,70,78,64,58,57,75,82,73,71,67,78,88,71,82,78,78,86,125

Secondary structure (DSSP, 8-state):
-TTT---TT--EE--EESTTS-TTSTTHHHHHTS-HHHHHHHHHHHHHHHH--TTEE--EE-S-THHHHSS-GGG----------

Radius of gyration: 20.55 Å; Cα contacts (8 Å, |Δi|>4): 54; chains: 1; bounding box: 56×38×50 Å

Sequence (85 aa):
MIKQDTSDDARFSTMVDLYSYPKNVPGYEEIQSLDAYERVMGLEESLAADIASQRFVPYIQLHEFETLLYADLSRWEPALDWNSN